Protein AF-A0A354YYG6-F1 (afdb_monomer)

Sequence (131 aa):
LVTPTSQIIGIQAVLNILMGERYKLCPGEVKDYVRGYYGKPAVAIKDEIRKKIIGDEEVITVRPADLLEPAWERSRQELGELAESEEDILTYALFPQVALKFFEYRKNRGAEDIPQISSIDTLGEELLDEE

InterPro domains:
  IPR003379 Carboxylase, conserved domain [PF02436] (1-111)
  IPR013785 Aldolase-type TIM barrel [G3DSA:3.20.20.70] (1-119)

Mean predicted aligned error: 8.19 Å

Radius of gyration: 19.66 Å; Cα contacts (8 Å, |Δi|>4): 86; chains: 1; bounding box: 49×36×50 Å

Organism: NCBI:txid863

Secondary structure (DSSP, 8-state):
--TTHHHHHHHHHHHHHHTTSTTSS--HHHHHHHHTTT---SSPPPHHHHHHHHTTPPPP-S-GGGGSPP-HHHHHHHHGGG-SSHHHHHHHHH-HHHHHHHHHHHHTTTSS------TT----GGGS---

Solvent-accessible surface area (backbone atoms only — not comparable to full-atom values): 8304 Å² total; per-residue (Å²): 126,52,89,67,59,40,56,48,53,49,53,49,53,51,40,20,61,78,66,75,36,80,62,76,64,73,57,69,67,51,40,35,45,70,28,15,65,77,37,84,67,98,61,83,77,54,67,73,58,47,38,62,66,52,52,86,62,77,60,56,85,61,66,47,71,80,78,53,78,84,57,66,68,58,36,46,62,75,44,50,88,77,41,91,46,72,67,47,35,52,43,30,66,76,36,51,74,61,33,55,56,48,51,51,46,63,76,44,70,89,55,95,73,77,80,84,87,58,100,76,74,68,87,70,79,76,85,78,74,85,130

Foldseek 3Di:
DDPPVVVQVVVQVVVCVVVVHRLPDHDPVVLCVLLQLVHDDPDDDDPVVSCSNPNPDHRDHDHNCVVDDDCQVVLCVVCPPLDPDSVLSVVCSVPVQQSVLVSVCVVVVVDPDDDDDDPPDDDDPPVPPDD

pLDDT: mean 87.12, std 17.4, range [37.16, 98.31]

Structure (mmCIF, N/CA/C/O backbone):
data_AF-A0A354YYG6-F1
#
_entry.id   AF-A0A354YYG6-F1
#
loop_
_atom_site.group_PDB
_atom_site.id
_atom_site.type_symbol
_atom_site.label_atom_id
_atom_site.label_alt_id
_atom_site.label_comp_id
_atom_site.label_asym_id
_atom_site.label_entity_id
_atom_site.label_seq_id
_atom_site.pdbx_PDB_ins_code
_atom_site.Cartn_x
_atom_site.Cartn_y
_atom_site.Cartn_z
_atom_site.occupancy
_atom_site.B_iso_or_equiv
_atom_site.auth_seq_id
_atom_site.auth_comp_id
_atom_site.auth_asym_id
_atom_site.auth_atom_id
_atom_site.pdbx_PDB_model_num
ATOM 1 N N . LEU A 1 1 ? 1.108 -13.979 11.590 1.00 77.56 1 LEU A N 1
ATOM 2 C CA . LEU A 1 1 ? 1.172 -12.596 11.068 1.00 77.56 1 LEU A CA 1
ATOM 3 C C . LEU A 1 1 ? 2.194 -12.591 9.953 1.00 77.56 1 LEU A C 1
ATOM 5 O O . LEU A 1 1 ? 3.312 -13.019 10.201 1.00 77.56 1 LEU A O 1
ATOM 9 N N . VAL A 1 2 ? 1.795 -12.199 8.751 1.00 92.88 2 VAL A N 1
ATOM 10 C CA . VAL A 1 2 ? 2.657 -12.194 7.560 1.00 92.88 2 VAL A CA 1
ATOM 11 C C . VAL A 1 2 ? 2.667 -10.799 6.949 1.00 92.88 2 VAL A C 1
ATOM 13 O O . VAL A 1 2 ? 1.816 -9.977 7.296 1.00 92.88 2 VAL A O 1
ATOM 16 N N . THR A 1 3 ? 3.626 -10.527 6.071 1.00 92.19 3 THR A N 1
ATOM 17 C CA . THR A 1 3 ? 3.679 -9.280 5.301 1.00 92.19 3 THR A CA 1
ATOM 18 C C . THR A 1 3 ? 2.405 -9.130 4.459 1.00 92.19 3 THR A C 1
ATOM 20 O O . THR A 1 3 ? 1.975 -10.119 3.862 1.00 92.19 3 THR A O 1
ATOM 23 N N . PRO A 1 4 ? 1.781 -7.937 4.400 1.00 93.81 4 PRO A N 1
ATOM 24 C CA . PRO A 1 4 ? 2.165 -6.680 5.063 1.00 93.81 4 PRO A CA 1
ATOM 25 C C . PRO A 1 4 ? 1.603 -6.510 6.492 1.00 93.81 4 PRO A C 1
ATOM 27 O O . PRO A 1 4 ? 2.041 -5.640 7.240 1.00 93.81 4 PRO A O 1
ATOM 30 N N . THR A 1 5 ? 0.650 -7.344 6.921 1.00 93.94 5 THR A N 1
ATOM 31 C CA . THR A 1 5 ? -0.088 -7.174 8.188 1.00 93.94 5 THR A CA 1
ATOM 32 C C . THR A 1 5 ? 0.802 -7.185 9.437 1.00 93.94 5 THR A C 1
ATOM 34 O O . THR A 1 5 ? 0.518 -6.472 10.399 1.00 93.94 5 THR A O 1
ATOM 37 N N . SER A 1 6 ? 1.886 -7.970 9.451 1.00 95.81 6 SER A N 1
ATOM 38 C CA . SER A 1 6 ? 2.853 -7.976 10.561 1.00 95.81 6 SER A CA 1
ATOM 39 C C . SER A 1 6 ? 3.497 -6.604 10.784 1.00 95.81 6 SER A C 1
ATOM 41 O O . SER A 1 6 ? 3.627 -6.180 11.932 1.00 95.81 6 SER A O 1
ATOM 43 N N . GLN A 1 7 ? 3.849 -5.896 9.708 1.00 96.12 7 GLN A N 1
ATOM 44 C CA . GLN A 1 7 ? 4.451 -4.562 9.766 1.00 96.12 7 GLN A CA 1
ATOM 45 C C . GLN A 1 7 ? 3.431 -3.523 10.238 1.00 96.12 7 GLN A C 1
ATOM 47 O O . GLN A 1 7 ? 3.739 -2.758 11.145 1.00 96.12 7 GLN A O 1
ATOM 52 N N . ILE A 1 8 ? 2.202 -3.569 9.708 1.00 96.31 8 ILE A N 1
ATOM 53 C CA . ILE A 1 8 ? 1.089 -2.679 10.095 1.00 96.31 8 ILE A CA 1
ATOM 54 C C . ILE A 1 8 ? 0.802 -2.774 11.603 1.00 96.31 8 ILE A C 1
ATOM 56 O O . ILE A 1 8 ? 0.663 -1.763 12.293 1.00 96.31 8 ILE A O 1
ATOM 60 N N . ILE A 1 9 ? 0.754 -3.994 12.147 1.00 95.69 9 ILE A N 1
ATOM 61 C CA . ILE A 1 9 ? 0.548 -4.208 13.587 1.00 95.69 9 ILE A CA 1
ATOM 62 C C . ILE A 1 9 ? 1.760 -3.727 14.386 1.00 95.69 9 ILE A C 1
ATOM 64 O O . ILE A 1 9 ? 1.591 -3.065 15.412 1.00 95.69 9 ILE A O 1
ATOM 68 N N . GLY A 1 10 ? 2.969 -4.053 13.923 1.00 97.25 10 GLY A N 1
ATOM 69 C CA . GLY A 1 10 ? 4.213 -3.673 14.585 1.00 97.25 10 GLY A CA 1
ATOM 70 C C . GLY A 1 10 ? 4.350 -2.159 14.727 1.00 97.25 10 GLY A C 1
ATOM 71 O O . GLY A 1 10 ? 4.537 -1.667 15.840 1.00 97.25 10 GLY A O 1
ATOM 72 N N . ILE A 1 11 ? 4.175 -1.410 13.634 1.00 97.00 11 ILE A N 1
ATOM 73 C CA . ILE A 1 11 ? 4.296 0.051 13.652 1.00 97.00 11 ILE A CA 1
ATOM 74 C C . ILE A 1 11 ? 3.219 0.694 14.530 1.00 97.00 11 ILE A C 1
ATOM 76 O O . ILE A 1 11 ? 3.535 1.554 15.350 1.00 97.00 11 ILE A O 1
ATOM 80 N N . GLN A 1 12 ? 1.964 0.231 14.459 1.00 98.06 12 GLN A N 1
ATOM 81 C CA . GLN A 1 12 ? 0.903 0.781 15.305 1.00 98.06 12 GLN A CA 1
ATOM 82 C C . GLN A 1 12 ? 1.150 0.502 16.792 1.00 98.06 12 GLN A C 1
ATOM 84 O O . GLN A 1 12 ? 0.854 1.350 17.634 1.00 98.06 12 GLN A O 1
ATOM 89 N N . ALA A 1 13 ? 1.688 -0.671 17.137 1.00 98.06 13 ALA A N 1
ATOM 90 C CA . ALA A 1 13 ? 2.039 -1.000 18.515 1.00 98.06 13 ALA A CA 1
ATOM 91 C C . ALA A 1 13 ? 3.144 -0.078 19.050 1.00 98.06 13 ALA A C 1
ATOM 93 O O . ALA A 1 13 ? 2.999 0.460 20.148 1.00 98.06 13 ALA A O 1
ATOM 94 N N . VAL A 1 14 ? 4.193 0.164 18.255 1.00 98.25 14 VAL A N 1
ATOM 95 C CA . VAL A 1 14 ? 5.267 1.110 18.597 1.00 98.25 14 VAL A CA 1
ATOM 96 C C . VAL A 1 14 ? 4.702 2.515 18.811 1.00 98.25 14 VAL A C 1
ATOM 98 O O . VAL A 1 14 ? 4.960 3.127 19.846 1.00 98.25 14 VAL A O 1
ATOM 101 N N . LEU A 1 15 ? 3.863 3.004 17.894 1.00 98.25 15 LEU A N 1
ATOM 102 C CA . L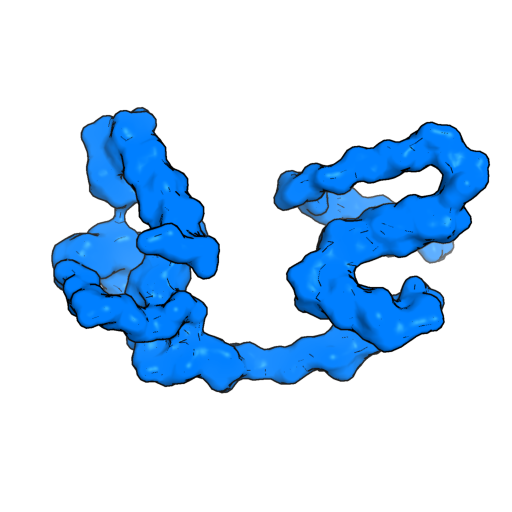EU A 1 15 ? 3.256 4.332 18.008 1.00 98.25 15 LEU A CA 1
ATOM 103 C C . LEU A 1 15 ? 2.360 4.469 19.240 1.00 98.25 15 LEU A C 1
ATOM 105 O O . LEU A 1 15 ? 2.412 5.491 19.915 1.00 98.25 15 LEU A O 1
ATOM 109 N N . ASN A 1 16 ? 1.590 3.438 19.592 1.00 98.31 16 ASN A N 1
ATOM 110 C CA . ASN A 1 16 ? 0.772 3.457 20.807 1.00 98.31 16 ASN A CA 1
ATOM 111 C C . ASN A 1 16 ? 1.619 3.645 22.075 1.00 98.31 16 ASN A C 1
ATOM 113 O O . ASN A 1 16 ? 1.195 4.350 22.990 1.00 98.31 16 ASN A O 1
ATOM 117 N N . ILE A 1 17 ? 2.797 3.015 22.131 1.00 98.19 17 ILE A N 1
ATOM 118 C CA . ILE A 1 17 ? 3.721 3.124 23.266 1.00 98.19 17 ILE A CA 1
ATOM 119 C C . ILE A 1 17 ? 4.346 4.518 23.299 1.00 98.19 17 ILE A C 1
ATOM 121 O O . ILE A 1 17 ? 4.280 5.189 24.326 1.00 98.19 17 ILE A O 1
ATOM 125 N N . LEU A 1 18 ? 4.903 4.976 22.174 1.00 98.00 18 LEU A N 1
ATOM 126 C CA . LEU A 1 18 ? 5.572 6.278 22.086 1.00 98.00 18 LEU A CA 1
ATOM 127 C C . LEU A 1 18 ? 4.619 7.442 22.375 1.00 98.00 18 LEU A C 1
ATOM 129 O O . LEU A 1 18 ? 5.014 8.435 22.978 1.00 98.00 18 LEU A O 1
ATOM 133 N N . MET A 1 19 ? 3.359 7.317 21.965 1.00 97.56 19 MET A N 1
ATOM 134 C CA . MET A 1 19 ? 2.337 8.340 22.180 1.00 97.56 19 MET A CA 1
ATOM 135 C C . MET A 1 19 ? 1.688 8.283 23.564 1.00 97.56 19 MET A C 1
ATOM 137 O O . MET A 1 19 ? 0.928 9.192 23.902 1.00 97.56 19 MET A O 1
ATOM 141 N N . GLY A 1 20 ? 1.948 7.230 24.346 1.00 97.38 20 GLY A N 1
ATOM 142 C CA . GLY A 1 20 ? 1.312 6.996 25.646 1.00 97.38 20 GLY A CA 1
ATOM 143 C C . GLY A 1 20 ? -0.201 6.759 25.568 1.00 97.38 20 GLY A C 1
ATOM 144 O O . GLY A 1 20 ? -0.873 6.703 26.594 1.00 97.38 20 GLY A O 1
ATOM 145 N N . GLU A 1 21 ? -0.755 6.621 24.363 1.00 97.31 21 GLU A N 1
ATOM 146 C CA . GLU A 1 21 ? -2.182 6.469 24.116 1.00 97.31 21 GLU A CA 1
ATOM 147 C C . GLU A 1 21 ? -2.417 5.622 22.859 1.00 97.31 21 GLU A C 1
ATOM 149 O O . GLU A 1 21 ? -1.857 5.866 21.787 1.00 97.31 21 GLU A O 1
ATOM 154 N N . ARG A 1 22 ? -3.303 4.627 22.972 1.00 97.69 22 ARG A N 1
ATOM 155 C CA . ARG A 1 22 ? -3.657 3.746 21.853 1.00 97.69 22 ARG A CA 1
ATOM 156 C C . ARG A 1 22 ? -4.387 4.504 20.748 1.00 97.69 22 ARG A C 1
ATOM 158 O O . ARG A 1 22 ? -5.417 5.118 21.017 1.00 97.69 22 ARG A O 1
ATOM 165 N N . TYR A 1 23 ? -3.921 4.352 19.510 1.00 97.19 23 TYR A N 1
ATOM 166 C CA . TYR A 1 23 ? -4.511 4.911 18.288 1.00 97.19 23 TYR A CA 1
ATOM 167 C C . TYR A 1 23 ? -4.605 6.442 18.279 1.00 97.19 23 TYR A C 1
ATOM 169 O O . TYR A 1 23 ? -5.445 6.998 17.580 1.00 97.19 23 TYR A O 1
ATOM 177 N N . LYS A 1 24 ? -3.761 7.136 19.054 1.00 96.50 24 LYS A N 1
ATOM 178 C CA . LYS A 1 24 ? -3.655 8.602 18.992 1.00 96.50 24 LYS A CA 1
ATOM 179 C C . LYS A 1 24 ? -3.084 9.071 17.653 1.00 96.50 24 LYS A C 1
ATOM 181 O O . LYS A 1 24 ? -3.554 10.050 17.089 1.00 96.50 24 LYS A O 1
ATOM 186 N N . LEU A 1 25 ? -2.090 8.343 17.144 1.00 96.56 25 LEU A N 1
ATOM 187 C CA . LEU A 1 25 ? -1.523 8.522 15.812 1.00 96.56 25 LEU A CA 1
ATOM 188 C C . LEU A 1 25 ? -1.629 7.194 15.058 1.00 96.56 25 LEU A C 1
ATOM 190 O O . LEU A 1 25 ? -1.189 6.160 15.567 1.00 96.56 25 LEU A O 1
ATOM 194 N N . CYS A 1 26 ? -2.230 7.232 13.869 1.00 97.06 26 CYS A N 1
ATOM 195 C CA . CYS A 1 26 ? -2.432 6.059 13.020 1.00 97.06 26 CYS A CA 1
ATOM 196 C C . CYS A 1 26 ? -1.859 6.323 11.616 1.00 97.06 26 CYS A C 1
ATOM 198 O O . CYS A 1 26 ? -2.360 7.233 10.945 1.00 97.06 26 CYS A O 1
ATOM 200 N N . PRO A 1 27 ? -0.847 5.553 11.172 1.00 96.69 27 PRO A N 1
ATOM 201 C CA . PRO A 1 27 ? -0.318 5.595 9.809 1.00 96.69 27 PRO A CA 1
ATOM 202 C C . PRO A 1 27 ? -1.375 5.277 8.750 1.00 96.69 27 PRO A C 1
ATOM 204 O O . PRO A 1 27 ? -2.413 4.680 9.056 1.00 96.69 27 PRO A O 1
ATOM 207 N N . GLY A 1 28 ? -1.088 5.648 7.500 1.00 97.31 28 GLY A N 1
ATOM 208 C CA . GLY A 1 28 ? -1.982 5.425 6.362 1.00 97.31 28 GLY A CA 1
ATOM 209 C C . GLY A 1 28 ? -2.366 3.957 6.205 1.00 97.31 28 GLY A C 1
ATOM 210 O O . GLY A 1 28 ? -3.547 3.639 6.158 1.00 97.31 28 GLY A O 1
ATOM 211 N N . GLU A 1 29 ? -1.400 3.048 6.298 1.00 97.19 29 GLU A N 1
ATOM 212 C CA . GLU A 1 29 ? -1.595 1.607 6.120 1.00 97.19 29 GLU A CA 1
ATOM 213 C C . GLU A 1 29 ? -2.519 1.005 7.187 1.00 97.19 29 GLU A C 1
ATOM 215 O O . GLU A 1 29 ? -3.281 0.075 6.921 1.00 97.19 29 GLU A O 1
ATOM 220 N N . VAL A 1 30 ? -2.495 1.550 8.410 1.00 97.56 30 VAL A N 1
ATOM 221 C CA . VAL A 1 30 ? -3.418 1.141 9.479 1.00 97.56 30 VAL A CA 1
ATOM 222 C C . VAL A 1 30 ? -4.831 1.609 9.158 1.00 97.56 30 VAL A C 1
ATOM 224 O O . VAL A 1 30 ? -5.779 0.840 9.321 1.00 97.56 30 VAL A O 1
ATOM 227 N N . LYS A 1 31 ? -4.985 2.849 8.680 1.00 97.81 31 LYS A N 1
ATOM 228 C CA . LYS A 1 31 ? -6.286 3.366 8.241 1.00 97.81 31 LYS A CA 1
ATOM 229 C C . L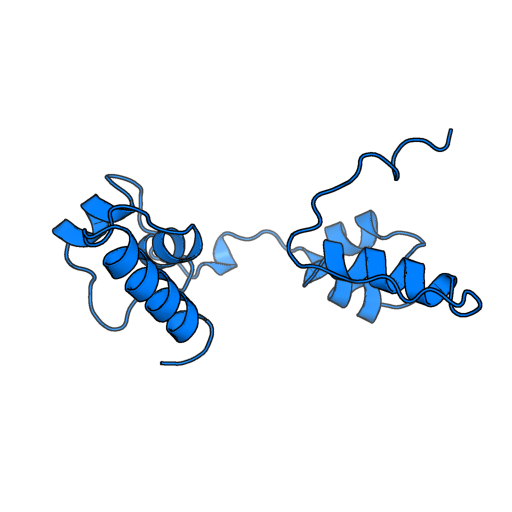YS A 1 31 ? -6.813 2.563 7.057 1.00 97.81 31 LYS A C 1
ATOM 231 O O . LYS A 1 31 ? -7.965 2.150 7.084 1.00 97.81 31 LYS A O 1
ATOM 236 N N . ASP A 1 32 ? -5.969 2.250 6.084 1.00 97.69 32 ASP A N 1
ATOM 237 C CA . ASP A 1 32 ? -6.335 1.499 4.886 1.00 97.69 32 ASP A CA 1
ATOM 238 C C . ASP A 1 32 ? -6.712 0.048 5.197 1.00 97.69 32 ASP A C 1
ATOM 240 O O . ASP A 1 32 ? -7.677 -0.477 4.639 1.00 97.69 32 ASP A O 1
ATOM 244 N N . TYR A 1 33 ? -6.043 -0.581 6.169 1.00 97.31 33 TYR A N 1
ATOM 245 C CA . TYR A 1 33 ? -6.479 -1.866 6.720 1.00 97.31 33 TYR A CA 1
ATOM 246 C C . TYR A 1 33 ? -7.886 -1.782 7.318 1.00 97.31 33 TYR A C 1
ATOM 248 O O . TYR A 1 33 ? -8.718 -2.652 7.063 1.00 97.31 33 TYR A O 1
ATOM 256 N N . VAL A 1 34 ? -8.179 -0.723 8.077 1.00 97.44 34 VAL A N 1
ATOM 257 C CA . VAL A 1 34 ? -9.498 -0.514 8.695 1.00 97.44 34 VAL A CA 1
ATOM 258 C C . VAL A 1 34 ? -10.572 -0.165 7.655 1.00 97.44 34 VAL A C 1
ATOM 260 O O . VAL A 1 34 ? -11.708 -0.609 7.806 1.00 97.44 34 VAL A O 1
ATOM 263 N N . ARG A 1 35 ? -10.215 0.556 6.584 1.00 97.44 35 ARG A N 1
ATOM 264 C CA . ARG A 1 35 ? -11.084 0.844 5.427 1.00 97.44 35 ARG A CA 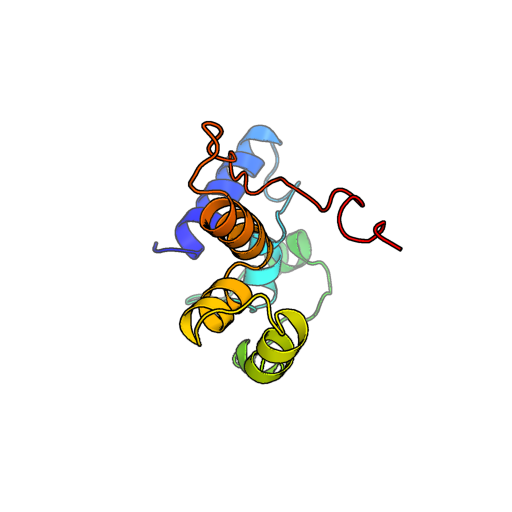1
ATOM 265 C C . ARG A 1 35 ? -11.360 -0.380 4.560 1.00 97.44 35 ARG A C 1
ATOM 267 O O . ARG A 1 35 ? -12.281 -0.335 3.758 1.00 97.44 35 ARG A O 1
ATOM 274 N N . GLY A 1 36 ? -10.605 -1.468 4.719 1.00 97.12 36 GLY A N 1
ATOM 275 C CA . GLY A 1 36 ? -10.794 -2.709 3.965 1.00 97.12 36 GLY A CA 1
ATOM 276 C C . GLY A 1 36 ? -9.926 -2.837 2.709 1.00 97.12 36 GLY A C 1
ATOM 277 O O . GLY A 1 36 ? -10.080 -3.812 1.978 1.00 97.12 36 GLY A O 1
ATOM 278 N N . TYR A 1 37 ? -8.967 -1.933 2.470 1.00 97.50 37 TYR A N 1
ATOM 279 C CA . TYR A 1 37 ? -8.071 -1.984 1.300 1.00 97.50 37 TYR A CA 1
ATOM 280 C C . TYR A 1 37 ? -7.083 -3.161 1.310 1.00 97.50 37 TYR A C 1
ATOM 282 O O . TYR A 1 37 ? -6.496 -3.483 0.281 1.00 97.50 37 TYR A O 1
ATOM 290 N N . TYR A 1 38 ? -6.955 -3.867 2.436 1.00 96.19 38 TYR A N 1
ATOM 291 C CA . TYR A 1 38 ? -6.215 -5.134 2.542 1.00 96.19 38 TYR A CA 1
ATOM 292 C C . TYR A 1 38 ? -7.139 -6.366 2.530 1.00 96.19 38 TYR A C 1
ATOM 294 O O . TYR A 1 38 ? -6.709 -7.481 2.825 1.00 96.19 38 TYR A O 1
ATOM 302 N N . GLY A 1 39 ? -8.415 -6.173 2.189 1.00 95.12 39 GLY A N 1
ATOM 303 C CA . GLY A 1 39 ? -9.450 -7.197 2.209 1.00 95.12 39 GLY A CA 1
ATOM 304 C C . GLY A 1 39 ? -10.162 -7.309 3.557 1.00 95.12 39 GLY A C 1
ATOM 305 O O . GLY A 1 39 ? -10.028 -6.469 4.446 1.00 95.12 39 GLY A O 1
ATOM 306 N N . LYS A 1 40 ? -10.960 -8.371 3.701 1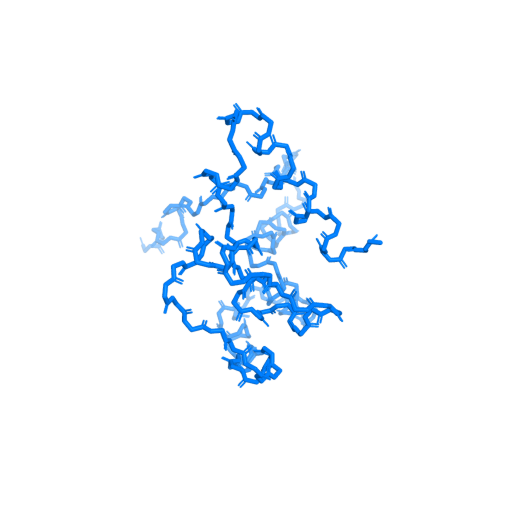.00 94.44 40 LYS A N 1
ATOM 307 C CA . LYS A 1 40 ? -11.788 -8.606 4.886 1.00 94.44 40 LYS A CA 1
ATOM 308 C C . LYS A 1 40 ? -10.949 -9.179 6.041 1.00 94.44 40 LYS A C 1
ATOM 310 O O . LYS A 1 40 ? -10.396 -10.270 5.891 1.00 94.44 40 LYS A O 1
ATOM 315 N N . PRO A 1 41 ? -10.915 -8.526 7.218 1.00 92.88 41 PRO A N 1
ATOM 316 C CA . PRO A 1 41 ? -10.290 -9.090 8.409 1.00 92.88 41 PRO A CA 1
ATOM 317 C C . PRO A 1 41 ? -10.915 -10.433 8.813 1.00 92.88 41 PRO A C 1
ATOM 319 O O . PRO A 1 41 ? -12.127 -10.622 8.702 1.00 92.88 41 PRO A O 1
ATOM 322 N N . ALA A 1 42 ? -10.103 -11.347 9.358 1.00 91.31 42 ALA A N 1
ATOM 323 C CA . ALA A 1 42 ? -10.580 -12.649 9.843 1.00 91.31 42 ALA A CA 1
ATOM 324 C C . ALA A 1 42 ? -11.654 -12.521 10.941 1.00 91.31 42 ALA A C 1
ATOM 326 O O . ALA A 1 42 ? -12.539 -13.366 11.055 1.00 91.31 42 ALA A O 1
ATOM 327 N N . VAL A 1 43 ? -11.581 -11.448 11.733 1.00 93.62 43 VAL A N 1
ATOM 328 C CA . VAL A 1 43 ? -12.553 -11.088 12.769 1.00 93.62 43 VAL A CA 1
ATOM 329 C C . VAL A 1 43 ? -12.908 -9.615 12.608 1.00 93.62 43 VAL A C 1
ATOM 331 O O . VAL A 1 43 ? -12.035 -8.799 12.311 1.00 93.62 43 VAL A O 1
ATOM 334 N N . ALA A 1 44 ? -14.180 -9.273 12.818 1.00 93.75 44 ALA A N 1
ATOM 335 C CA . ALA A 1 44 ? -14.655 -7.898 12.729 1.00 93.75 44 ALA A CA 1
ATOM 336 C C . ALA A 1 44 ? -13.882 -6.964 13.676 1.00 93.75 44 ALA A C 1
ATOM 338 O O . ALA A 1 44 ? -13.646 -7.278 14.846 1.00 93.75 44 ALA A O 1
ATOM 339 N N . ILE A 1 45 ? -13.508 -5.794 13.159 1.00 95.19 45 ILE A N 1
ATOM 340 C CA . ILE A 1 45 ? -12.901 -4.728 13.953 1.00 95.19 45 ILE A CA 1
ATOM 341 C C . ILE A 1 45 ? -14.000 -4.109 14.814 1.00 95.19 45 ILE A C 1
ATOM 343 O O . ILE A 1 45 ? -15.078 -3.794 14.315 1.00 95.19 45 ILE A O 1
ATOM 347 N N . LYS A 1 46 ? -13.724 -3.923 16.107 1.00 96.25 46 LYS A N 1
ATOM 348 C CA . LYS A 1 46 ? -14.668 -3.276 17.023 1.00 96.25 46 LYS A CA 1
ATOM 349 C C . LYS A 1 46 ? -15.016 -1.869 16.536 1.00 96.25 46 LYS A C 1
ATOM 351 O O . LYS A 1 46 ? -14.113 -1.095 16.216 1.00 96.25 46 LYS A O 1
ATOM 356 N N . ASP A 1 47 ? -16.298 -1.516 16.578 1.00 95.31 47 ASP A N 1
ATOM 357 C CA . ASP A 1 47 ? -16.803 -0.216 16.114 1.00 95.31 47 ASP A CA 1
ATOM 358 C C . ASP A 1 47 ? -16.111 0.974 16.787 1.00 95.31 47 ASP A C 1
ATOM 360 O O . ASP A 1 47 ? -15.777 1.950 16.121 1.00 95.31 47 ASP A O 1
ATOM 364 N N . GLU A 1 48 ? -15.834 0.871 18.089 1.00 96.88 48 GLU A N 1
ATOM 365 C CA . GLU A 1 48 ? -15.111 1.896 18.855 1.00 96.88 48 GLU A CA 1
ATOM 366 C C . GLU A 1 48 ? -13.706 2.168 18.287 1.00 96.88 48 GLU A C 1
ATOM 368 O O . GLU A 1 48 ? -13.270 3.315 18.207 1.00 96.88 48 GLU A O 1
ATOM 373 N N . ILE A 1 49 ? -13.012 1.118 17.835 1.00 96.38 49 ILE A N 1
ATOM 374 C CA . ILE A 1 49 ? -11.666 1.214 17.269 1.00 96.38 49 ILE A CA 1
ATOM 375 C C . ILE A 1 49 ? -11.737 1.720 15.834 1.00 96.38 49 ILE A C 1
ATOM 377 O O . ILE A 1 49 ? -10.949 2.588 15.471 1.00 96.38 49 ILE A O 1
ATOM 381 N N . ARG A 1 50 ? -12.702 1.236 15.037 1.00 97.00 50 ARG A N 1
ATOM 382 C CA . ARG A 1 50 ? -12.932 1.750 13.679 1.00 97.00 50 ARG A CA 1
ATOM 383 C C . ARG A 1 50 ? -13.142 3.262 13.718 1.00 97.00 50 ARG A C 1
ATOM 385 O O . ARG A 1 50 ? -12.401 3.988 13.064 1.00 97.00 50 ARG A O 1
ATOM 392 N N . LYS A 1 51 ? -14.076 3.729 14.552 1.00 96.81 51 LYS A N 1
ATOM 393 C CA . LYS A 1 51 ? -14.368 5.158 14.712 1.00 96.81 51 LYS A CA 1
ATOM 394 C C . LYS A 1 51 ? -13.167 5.950 15.216 1.00 96.81 51 LYS A C 1
ATOM 396 O O . LYS A 1 51 ? -12.954 7.070 14.771 1.00 96.81 51 LYS A O 1
ATOM 401 N N . LYS A 1 52 ? -12.345 5.379 16.101 1.00 96.69 52 LYS A N 1
ATOM 402 C CA . LYS A 1 52 ? -11.125 6.057 16.561 1.00 96.69 52 LYS A CA 1
ATOM 403 C C . LYS A 1 52 ? -10.084 6.237 15.445 1.00 96.69 52 LYS A C 1
ATOM 405 O O . LYS A 1 52 ? -9.373 7.234 15.456 1.00 96.69 52 LYS A O 1
ATOM 410 N N . ILE A 1 53 ? -9.979 5.290 14.510 1.00 97.56 53 ILE A N 1
ATOM 411 C CA . ILE A 1 53 ? -8.939 5.301 13.466 1.00 97.56 53 ILE A CA 1
ATOM 412 C C . ILE A 1 53 ? -9.380 6.073 12.213 1.00 97.56 53 ILE A C 1
ATOM 414 O O . ILE A 1 53 ? -8.580 6.837 11.670 1.00 97.56 53 ILE A O 1
ATOM 418 N N . ILE A 1 54 ? -10.620 5.864 11.754 1.00 97.31 54 ILE A N 1
ATOM 419 C CA . ILE A 1 54 ? -11.142 6.416 10.488 1.00 97.31 54 ILE A CA 1
ATOM 420 C C . ILE A 1 54 ? -12.433 7.236 10.651 1.00 97.31 54 ILE A C 1
ATOM 422 O O . ILE A 1 54 ? -13.013 7.663 9.662 1.00 97.31 54 ILE A O 1
ATOM 426 N N . GLY A 1 55 ? -12.923 7.458 11.874 1.00 96.06 55 GLY A N 1
ATOM 427 C CA . GLY A 1 55 ? -14.157 8.218 12.096 1.00 96.06 55 GLY A CA 1
ATOM 428 C C . GLY A 1 55 ? -15.376 7.568 11.436 1.00 96.06 55 GLY A C 1
ATOM 429 O O . GLY A 1 55 ? -15.665 6.391 11.674 1.00 96.06 55 GLY A O 1
ATOM 430 N N . ASP A 1 56 ? -16.071 8.355 10.619 1.00 95.62 56 ASP A N 1
ATOM 431 C CA . ASP A 1 56 ? -17.263 7.953 9.867 1.00 95.62 56 ASP A CA 1
ATOM 432 C C . ASP A 1 56 ? -16.956 7.640 8.390 1.00 95.62 56 ASP A C 1
ATOM 434 O O . ASP A 1 56 ? -17.871 7.543 7.575 1.00 95.62 56 ASP A O 1
ATOM 438 N N . GLU A 1 57 ? -15.677 7.486 8.030 1.00 96.00 57 GLU A N 1
ATOM 439 C CA . GLU A 1 57 ? -15.291 7.078 6.679 1.00 96.00 57 GLU A CA 1
ATOM 440 C C . GLU A 1 57 ? -15.843 5.687 6.321 1.00 96.00 57 GLU A C 1
ATOM 442 O O . GLU A 1 57 ? -15.963 4.790 7.166 1.00 96.00 57 GLU A O 1
ATOM 447 N N . GLU A 1 58 ? -16.159 5.500 5.038 1.00 93.50 58 GLU A N 1
ATOM 448 C CA . GLU A 1 58 ? -16.706 4.245 4.535 1.00 93.50 58 GLU A CA 1
ATOM 449 C C . GLU A 1 58 ? -15.665 3.117 4.529 1.00 93.50 58 GLU A C 1
ATOM 451 O O . GLU A 1 58 ? -14.482 3.307 4.241 1.00 93.50 58 GLU A O 1
ATOM 456 N N . VAL A 1 59 ? -16.141 1.906 4.827 1.00 96.94 59 VAL A N 1
ATOM 457 C CA . VAL A 1 59 ? -15.355 0.673 4.750 1.00 96.94 59 VAL A CA 1
ATOM 458 C C . VAL A 1 59 ? -15.779 -0.076 3.497 1.00 96.94 59 VAL A C 1
ATOM 460 O O . VAL A 1 59 ? -16.938 -0.483 3.376 1.00 96.94 59 VAL A O 1
ATOM 463 N N . ILE A 1 60 ? -14.842 -0.287 2.577 1.00 97.44 60 ILE A N 1
ATOM 464 C CA . ILE A 1 60 ? -15.102 -1.048 1.361 1.00 97.44 60 ILE A CA 1
ATOM 465 C C . ILE A 1 60 ? -15.352 -2.521 1.704 1.00 97.44 60 ILE A C 1
ATOM 467 O O . ILE A 1 60 ? -14.754 -3.094 2.617 1.00 97.44 60 ILE A O 1
ATOM 471 N N . THR A 1 61 ? -16.255 -3.151 0.957 1.00 96.00 61 THR A N 1
ATOM 472 C CA . THR A 1 61 ? -16.611 -4.573 1.132 1.00 96.00 61 THR A CA 1
ATOM 473 C C . THR A 1 61 ? -16.323 -5.421 -0.106 1.00 96.00 61 THR A C 1
ATOM 475 O O . THR A 1 61 ? -16.437 -6.646 -0.056 1.00 96.00 61 THR A O 1
ATOM 478 N N . VAL A 1 62 ? -15.923 -4.771 -1.201 1.00 97.31 62 VAL A N 1
ATOM 479 C CA . VAL A 1 62 ? -15.508 -5.393 -2.462 1.00 97.31 62 VAL A CA 1
ATOM 480 C C . VAL A 1 62 ? -14.039 -5.821 -2.410 1.00 97.31 62 VAL A C 1
ATOM 482 O O . VAL A 1 62 ? -13.317 -5.500 -1.463 1.00 97.31 62 VAL A O 1
ATOM 485 N N . ARG A 1 63 ? -13.568 -6.544 -3.433 1.00 97.81 63 ARG A N 1
ATOM 486 C CA . ARG A 1 63 ? -12.137 -6.830 -3.575 1.00 97.81 63 ARG A CA 1
ATOM 487 C C . ARG A 1 63 ? -11.421 -5.507 -3.894 1.00 97.81 63 ARG A C 1
ATOM 489 O O . ARG A 1 63 ? -11.766 -4.892 -4.896 1.00 97.81 63 ARG A O 1
ATOM 496 N N . PRO A 1 64 ? -10.410 -5.074 -3.117 1.00 97.31 64 PRO A N 1
ATOM 497 C CA . PRO A 1 64 ? -9.779 -3.759 -3.299 1.00 97.31 64 PRO A CA 1
ATOM 498 C C . PRO A 1 64 ? -9.251 -3.502 -4.716 1.00 97.31 64 PRO A C 1
ATOM 500 O O . PRO A 1 64 ? -9.338 -2.388 -5.216 1.00 97.31 64 PRO A O 1
ATOM 503 N N . ALA A 1 65 ? -8.761 -4.548 -5.388 1.00 96.62 65 ALA A N 1
ATOM 504 C CA . ALA A 1 65 ? -8.275 -4.464 -6.763 1.00 96.62 65 ALA A CA 1
ATOM 505 C C . ALA A 1 65 ? -9.369 -4.149 -7.802 1.00 96.62 65 ALA A C 1
ATOM 507 O O . ALA A 1 65 ? -9.029 -3.757 -8.909 1.00 96.62 65 ALA A O 1
ATOM 508 N N . ASP A 1 66 ? -10.655 -4.299 -7.467 1.00 97.56 66 ASP A N 1
ATOM 509 C CA . ASP A 1 66 ? -11.765 -3.910 -8.350 1.00 97.56 66 ASP A CA 1
ATOM 510 C C . ASP A 1 66 ? -11.944 -2.382 -8.415 1.00 97.56 66 ASP A C 1
ATOM 512 O O . ASP A 1 66 ? -12.6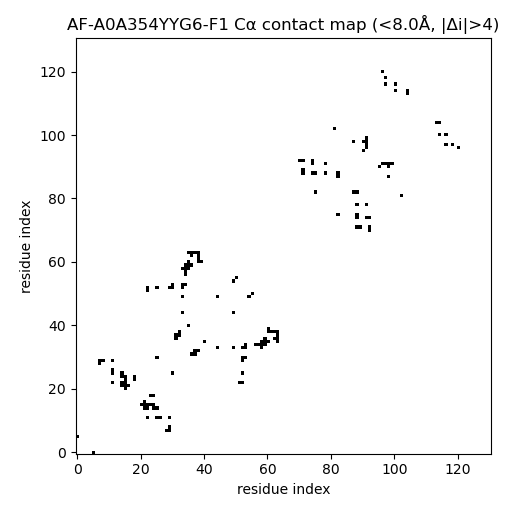46 -1.886 -9.288 1.00 97.56 66 ASP A O 1
ATOM 516 N N . LEU A 1 67 ? -11.318 -1.636 -7.496 1.00 96.62 67 LEU A N 1
ATOM 517 C CA . LEU A 1 67 ? -11.337 -0.169 -7.454 1.00 96.62 67 LEU A CA 1
ATOM 518 C C . LEU A 1 67 ? -10.128 0.462 -8.164 1.00 96.62 67 LEU A C 1
ATOM 520 O O . LEU A 1 67 ? -10.003 1.685 -8.185 1.00 96.62 67 LEU A O 1
ATOM 524 N N . LEU A 1 68 ? -9.207 -0.356 -8.682 1.00 94.88 68 LEU A N 1
ATOM 525 C CA . LEU A 1 68 ? -7.987 0.102 -9.339 1.00 94.88 68 LEU A CA 1
ATOM 526 C C . LEU A 1 68 ? -8.142 0.024 -10.856 1.00 94.88 68 LEU A C 1
ATOM 528 O O . LEU A 1 68 ? -8.500 -1.019 -11.400 1.00 94.88 68 LEU A O 1
ATOM 532 N N . GLU A 1 69 ? -7.788 1.109 -11.538 1.00 95.88 69 GLU A N 1
ATOM 533 C CA . GLU A 1 69 ? -7.667 1.111 -12.995 1.00 95.88 69 GLU A CA 1
ATOM 534 C C . GLU A 1 69 ? -6.441 0.293 -13.450 1.00 95.88 69 GLU A C 1
ATOM 536 O O . GLU A 1 69 ? -5.408 0.289 -12.764 1.00 95.88 69 GLU A O 1
ATOM 541 N N . PRO A 1 70 ? -6.500 -0.382 -14.615 1.00 95.69 70 PRO A N 1
ATOM 542 C CA . PRO A 1 70 ? -5.349 -1.078 -15.180 1.00 95.69 70 PRO A CA 1
ATOM 543 C C . PRO A 1 70 ? -4.144 -0.144 -15.362 1.00 95.69 70 PRO A C 1
ATOM 545 O O . PRO A 1 70 ? -4.212 0.860 -16.067 1.00 95.69 70 PRO A O 1
ATOM 548 N N . ALA A 1 71 ? -3.010 -0.491 -14.752 1.00 93.75 71 ALA A N 1
ATOM 549 C CA . ALA A 1 71 ? -1.834 0.381 -14.740 1.00 93.75 71 ALA A CA 1
ATOM 550 C C . ALA A 1 71 ? -0.911 0.225 -15.963 1.00 93.75 71 ALA A C 1
ATOM 552 O O . ALA A 1 71 ? -0.146 1.141 -16.241 1.00 93.75 71 ALA A O 1
ATOM 553 N N . TRP A 1 72 ? -0.984 -0.895 -16.693 1.00 95.56 72 TRP A N 1
ATOM 554 C CA . TRP A 1 72 ? 0.007 -1.267 -17.714 1.00 95.56 72 TRP A CA 1
ATOM 555 C C . TRP A 1 72 ? 0.210 -0.210 -18.800 1.00 95.56 72 TRP A C 1
ATOM 557 O O . TRP A 1 72 ? 1.329 0.244 -19.022 1.00 95.56 72 TRP A O 1
ATOM 567 N N . GLU A 1 73 ? -0.873 0.190 -19.467 1.00 96.25 73 GLU A N 1
ATOM 568 C CA . GLU A 1 73 ? -0.784 1.089 -20.619 1.00 96.25 73 GLU A CA 1
ATOM 569 C C . GLU A 1 73 ? -0.312 2.485 -20.202 1.00 96.25 73 GLU A C 1
ATOM 571 O O . GLU A 1 73 ? 0.542 3.074 -20.856 1.00 96.25 73 GLU A O 1
ATOM 576 N N . ARG A 1 74 ? -0.783 2.966 -19.046 1.00 95.38 74 ARG A N 1
ATOM 577 C CA . ARG A 1 74 ? -0.300 4.209 -18.440 1.00 95.38 74 ARG A CA 1
ATOM 578 C C . ARG A 1 74 ? 1.198 4.130 -18.128 1.00 95.38 74 ARG A C 1
ATOM 580 O O . ARG A 1 74 ? 1.937 5.005 -18.552 1.00 95.38 74 ARG A O 1
ATOM 587 N N . SER A 1 75 ? 1.657 3.075 -17.453 1.00 96.19 75 SER A N 1
ATOM 588 C CA . SER A 1 75 ? 3.075 2.919 -17.097 1.00 96.19 75 SER A CA 1
ATOM 589 C C . SER A 1 75 ? 3.981 2.805 -18.324 1.00 96.19 75 SER A C 1
ATOM 591 O O . SER A 1 75 ? 5.089 3.333 -18.321 1.00 96.19 75 SER A O 1
ATOM 593 N N . ARG A 1 76 ? 3.510 2.150 -19.392 1.00 95.75 76 ARG A N 1
ATOM 594 C CA . ARG A 1 76 ? 4.215 2.085 -20.678 1.00 95.75 76 ARG A CA 1
ATOM 595 C C . ARG A 1 76 ? 4.351 3.472 -21.314 1.00 95.75 76 ARG A C 1
ATOM 597 O O . ARG A 1 76 ? 5.421 3.800 -21.814 1.00 95.75 76 ARG A O 1
ATOM 604 N N . GLN A 1 77 ? 3.284 4.271 -21.293 1.00 95.25 77 GLN A N 1
ATOM 605 C CA . GLN A 1 77 ? 3.287 5.630 -21.842 1.00 95.25 77 GLN A CA 1
ATOM 606 C C . GLN A 1 77 ? 4.166 6.584 -21.026 1.00 95.25 77 GLN A C 1
ATOM 608 O O . GLN A 1 77 ? 4.916 7.353 -21.614 1.00 95.25 77 GLN A O 1
ATOM 613 N N . GLU A 1 78 ? 4.103 6.508 -19.694 1.00 94.12 78 GLU A N 1
ATOM 614 C CA . GLU A 1 78 ? 4.901 7.341 -18.782 1.00 94.12 78 GLU A CA 1
ATOM 615 C C . GLU A 1 78 ? 6.406 7.073 -18.913 1.00 94.12 78 GLU A C 1
ATOM 617 O O . GLU A 1 78 ? 7.200 8.006 -18.843 1.00 94.12 78 GLU A O 1
ATOM 622 N N . LEU A 1 79 ? 6.809 5.815 -19.129 1.00 92.88 79 LEU A N 1
ATOM 623 C CA . LEU A 1 79 ? 8.217 5.471 -19.336 1.00 92.88 79 LEU A CA 1
ATOM 624 C C . LEU A 1 79 ? 8.726 5.795 -20.739 1.00 92.88 79 LEU A C 1
ATOM 626 O O . LEU A 1 79 ? 9.890 6.167 -20.883 1.00 92.88 79 LEU A O 1
ATOM 630 N N . GLY A 1 80 ? 7.895 5.620 -21.769 1.00 90.69 80 GLY A N 1
ATOM 631 C CA . GLY A 1 80 ? 8.279 5.871 -23.156 1.00 90.69 80 GLY A CA 1
ATOM 632 C C . GLY A 1 80 ? 9.606 5.201 -23.529 1.00 90.69 80 GLY A C 1
ATOM 633 O O . GLY A 1 80 ? 9.771 3.992 -23.379 1.00 90.69 80 GLY A O 1
ATOM 634 N N . GLU A 1 81 ? 10.561 6.004 -23.998 1.00 87.75 81 GLU A N 1
ATOM 635 C CA . GLU A 1 81 ? 11.885 5.543 -24.443 1.00 87.75 81 GLU A CA 1
ATOM 636 C C . GLU A 1 81 ? 12.851 5.191 -23.299 1.00 87.75 81 GLU A C 1
ATOM 638 O O . GLU A 1 81 ? 13.921 4.642 -23.554 1.00 87.75 81 GLU A O 1
ATOM 643 N N . LEU A 1 82 ? 12.499 5.480 -22.038 1.00 87.19 82 LEU A N 1
ATOM 644 C CA . LEU A 1 82 ? 13.323 5.105 -20.884 1.00 87.19 82 LEU A CA 1
ATOM 645 C C . LEU A 1 82 ? 13.290 3.591 -20.618 1.00 87.19 82 LEU A C 1
ATOM 647 O O . LEU A 1 82 ? 14.215 3.050 -20.012 1.00 87.19 82 LEU A O 1
ATOM 651 N N . ALA A 1 83 ? 12.231 2.905 -21.056 1.00 92.25 83 ALA A N 1
ATOM 652 C CA . ALA A 1 83 ? 12.116 1.460 -20.928 1.00 92.25 83 ALA A CA 1
ATOM 653 C C . ALA A 1 83 ? 12.954 0.748 -22.000 1.00 92.25 83 ALA A C 1
ATOM 655 O O . ALA A 1 83 ? 12.698 0.873 -23.196 1.00 92.25 83 ALA A O 1
ATOM 656 N N . GLU A 1 84 ? 13.911 -0.075 -21.571 1.00 93.00 84 GLU A N 1
ATOM 657 C CA . GLU A 1 84 ? 14.690 -0.937 -22.470 1.00 93.00 84 GLU A CA 1
ATOM 658 C C . GLU A 1 84 ? 13.995 -2.295 -22.697 1.00 93.00 84 GLU A C 1
ATOM 660 O O . GLU A 1 84 ? 14.365 -3.049 -23.597 1.00 93.00 84 GLU A O 1
ATOM 665 N N . SER A 1 85 ? 12.996 -2.629 -21.869 1.00 95.31 85 SER A N 1
ATOM 666 C CA . SER A 1 85 ? 12.288 -3.915 -21.864 1.00 95.31 85 SER A CA 1
ATOM 667 C C . SER A 1 85 ? 10.898 -3.821 -21.216 1.00 95.31 85 SER A C 1
ATOM 669 O O . SER A 1 85 ? 10.569 -2.835 -20.554 1.00 95.31 85 SER A O 1
ATOM 671 N N . GLU A 1 86 ? 10.073 -4.863 -21.362 1.00 96.44 86 GLU A N 1
ATOM 672 C CA . GLU A 1 86 ? 8.779 -4.946 -20.664 1.00 96.44 86 GLU A CA 1
ATOM 673 C C . GLU A 1 86 ?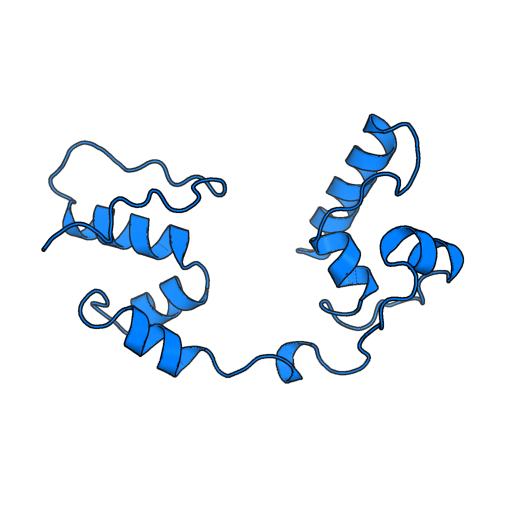 8.953 -5.096 -19.142 1.00 96.44 86 GLU A C 1
ATOM 675 O O . GLU A 1 86 ? 8.130 -4.611 -18.363 1.00 96.44 86 GLU A O 1
ATOM 680 N N . GLU A 1 87 ? 10.054 -5.702 -18.700 1.00 96.94 87 GLU A N 1
ATOM 681 C CA . GLU A 1 87 ? 10.431 -5.822 -17.295 1.00 96.94 87 GLU A CA 1
ATOM 682 C C . GLU A 1 87 ? 10.702 -4.459 -16.641 1.00 96.94 87 GLU A C 1
ATOM 684 O O . GLU A 1 87 ? 10.400 -4.280 -15.457 1.00 96.94 87 GLU A O 1
ATOM 689 N N . ASP A 1 88 ? 11.200 -3.473 -17.393 1.00 96.25 88 ASP A N 1
ATOM 690 C CA . ASP A 1 88 ? 11.356 -2.101 -16.896 1.00 96.25 88 ASP A CA 1
ATOM 691 C C . ASP A 1 88 ? 9.995 -1.444 -16.652 1.00 96.25 88 ASP A C 1
ATOM 693 O O . ASP A 1 88 ? 9.796 -0.786 -15.628 1.00 96.25 88 ASP A O 1
ATOM 697 N N . ILE A 1 89 ? 9.027 -1.699 -17.539 1.00 96.50 89 ILE A N 1
ATOM 698 C CA . ILE A 1 89 ? 7.646 -1.229 -17.377 1.00 96.50 89 ILE A CA 1
ATOM 699 C C . ILE A 1 89 ? 7.026 -1.827 -16.113 1.00 96.50 89 ILE A C 1
ATOM 701 O O . ILE A 1 89 ? 6.414 -1.104 -15.326 1.00 96.50 89 ILE A O 1
ATOM 705 N N . LEU A 1 90 ? 7.227 -3.126 -15.866 1.00 96.56 90 LEU A N 1
ATOM 706 C CA . LEU A 1 90 ? 6.775 -3.777 -14.631 1.00 96.56 90 LEU A CA 1
ATOM 707 C C . LEU A 1 90 ? 7.475 -3.217 -13.389 1.00 96.56 90 LEU A C 1
ATOM 709 O O . LEU A 1 90 ? 6.828 -2.988 -12.367 1.00 96.56 90 LEU A O 1
ATOM 713 N N . THR A 1 91 ? 8.784 -2.984 -13.470 1.00 95.69 91 THR A N 1
ATOM 714 C CA . THR A 1 91 ? 9.577 -2.452 -12.355 1.00 95.69 91 THR A CA 1
ATOM 715 C C . THR A 1 91 ? 9.092 -1.058 -11.966 1.00 95.69 91 THR A C 1
ATOM 717 O O . THR A 1 91 ? 8.873 -0.792 -10.784 1.00 95.69 91 THR A O 1
ATOM 720 N N . TYR A 1 92 ? 8.837 -0.200 -12.954 1.00 96.00 92 TYR A N 1
ATOM 721 C CA . TYR A 1 92 ? 8.254 1.121 -12.743 1.00 96.00 92 TYR A CA 1
ATOM 722 C C . TYR A 1 92 ? 6.821 1.051 -12.220 1.00 96.00 92 TYR A C 1
ATOM 724 O O . TYR A 1 92 ? 6.504 1.736 -11.256 1.00 96.00 92 TYR A O 1
ATOM 732 N N . ALA A 1 93 ? 5.972 0.180 -12.772 1.00 95.25 93 ALA A N 1
ATOM 733 C CA . ALA A 1 93 ? 4.595 0.030 -12.304 1.00 95.25 93 ALA A CA 1
ATOM 734 C C . ALA A 1 93 ? 4.507 -0.398 -10.825 1.00 95.25 93 ALA A C 1
ATOM 736 O O . ALA A 1 93 ? 3.562 -0.023 -10.131 1.00 95.25 93 ALA A O 1
ATOM 737 N N . LEU A 1 94 ? 5.480 -1.176 -10.335 1.00 94.38 94 LEU A N 1
ATOM 738 C CA . LEU A 1 94 ? 5.545 -1.627 -8.942 1.00 94.38 94 LEU A CA 1
ATOM 739 C C . LEU A 1 94 ? 6.235 -0.617 -8.015 1.00 94.38 94 LEU A C 1
ATOM 741 O O . LEU A 1 94 ? 5.788 -0.431 -6.882 1.00 94.38 94 LEU A O 1
ATOM 745 N N . PHE A 1 95 ? 7.317 0.021 -8.474 1.00 94.62 95 PHE A N 1
ATOM 746 C CA . PHE A 1 95 ? 8.155 0.905 -7.659 1.00 94.62 95 PHE A CA 1
ATOM 747 C C . PHE A 1 95 ? 8.638 2.142 -8.445 1.00 94.62 95 PHE A C 1
ATOM 749 O O . PHE A 1 95 ? 9.841 2.265 -8.684 1.00 94.62 95 PHE A O 1
ATOM 756 N N . PRO A 1 96 ? 7.760 3.099 -8.809 1.00 91.81 96 PRO A N 1
ATOM 757 C CA . PRO A 1 96 ? 8.093 4.164 -9.764 1.00 91.81 96 PRO A CA 1
ATOM 758 C C . PRO A 1 96 ? 9.365 4.951 -9.411 1.00 91.81 96 PRO A C 1
ATOM 760 O O . PRO A 1 96 ? 10.273 5.077 -10.227 1.00 91.81 96 PRO A O 1
ATOM 763 N N . GLN A 1 97 ? 9.478 5.422 -8.164 1.00 88.44 97 GLN A N 1
ATOM 764 C CA . GLN A 1 97 ? 10.619 6.230 -7.704 1.00 88.44 97 GLN A CA 1
ATOM 765 C C . GLN A 1 97 ? 11.936 5.442 -7.680 1.00 88.44 97 GLN A C 1
ATOM 767 O O . GLN A 1 97 ? 12.983 5.954 -8.068 1.00 88.44 97 GLN A O 1
ATOM 772 N N . VAL A 1 98 ? 11.884 4.184 -7.234 1.00 90.31 98 VAL A N 1
ATOM 773 C CA . VAL A 1 98 ? 13.056 3.297 -7.177 1.00 90.31 98 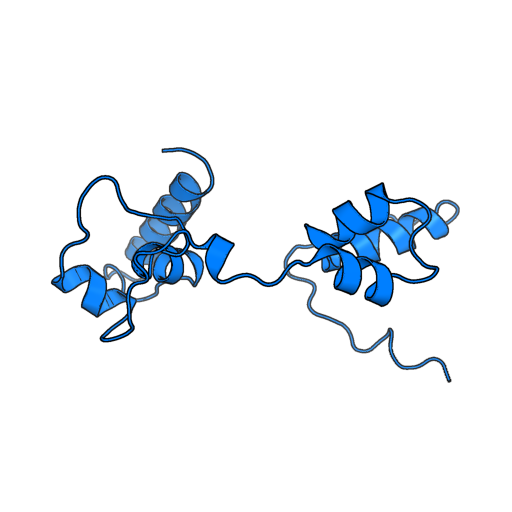VAL A CA 1
ATOM 774 C C . VAL A 1 98 ? 13.501 2.923 -8.588 1.00 90.31 98 VAL A C 1
ATOM 776 O O . VAL A 1 98 ? 14.697 2.900 -8.864 1.00 90.31 98 VAL A O 1
ATOM 779 N N . ALA A 1 99 ? 12.544 2.671 -9.483 1.00 93.12 99 ALA A N 1
ATOM 780 C CA . ALA A 1 99 ? 12.791 2.311 -10.870 1.00 93.12 99 ALA A CA 1
ATOM 781 C C . ALA A 1 99 ? 13.503 3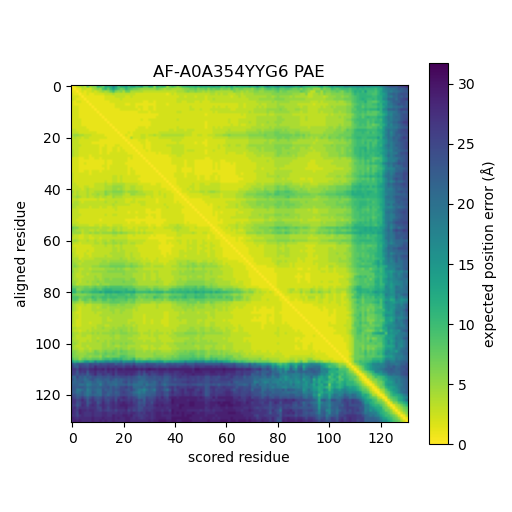.435 -11.630 1.00 93.12 99 ALA A C 1
ATOM 783 O O . ALA A 1 99 ? 14.536 3.179 -12.237 1.00 93.12 99 ALA A O 1
ATOM 784 N N . LEU A 1 100 ? 13.018 4.679 -11.534 1.00 91.19 100 LEU A N 1
ATOM 785 C CA . LEU A 1 100 ? 13.636 5.824 -12.216 1.00 91.19 100 LEU A CA 1
ATOM 786 C C . LEU A 1 100 ? 15.101 6.019 -11.800 1.00 91.19 100 LEU A C 1
ATOM 788 O O . LEU A 1 100 ? 15.979 6.095 -12.659 1.00 91.19 100 LEU A O 1
ATOM 792 N N . LYS A 1 101 ? 15.384 5.986 -10.492 1.00 88.62 101 LYS A N 1
ATOM 793 C CA . LYS A 1 101 ? 16.760 6.062 -9.968 1.00 88.62 101 LYS A CA 1
ATOM 794 C C . LYS A 1 101 ? 17.627 4.894 -10.427 1.00 88.62 101 LYS A C 1
ATOM 796 O O . LYS A 1 101 ? 18.811 5.055 -10.714 1.00 88.62 101 LYS A O 1
ATOM 801 N N . PHE A 1 102 ? 17.045 3.700 -10.492 1.00 90.06 102 PHE A N 1
ATOM 802 C CA . PHE A 1 102 ? 17.741 2.519 -10.979 1.00 90.06 102 PHE A CA 1
ATOM 803 C C . PHE A 1 102 ? 18.065 2.610 -12.478 1.00 90.06 102 PHE A C 1
ATOM 805 O O . PHE A 1 102 ? 19.157 2.214 -12.882 1.00 90.06 102 PHE A O 1
ATOM 812 N N . PHE A 1 103 ? 17.166 3.148 -13.304 1.00 90.62 103 PHE A N 1
ATOM 813 C CA . PHE A 1 103 ? 17.406 3.333 -14.738 1.00 90.62 103 PHE A CA 1
ATOM 814 C C . PHE A 1 103 ? 18.478 4.391 -15.003 1.00 90.62 103 PHE A C 1
ATOM 816 O O . PHE A 1 103 ? 19.370 4.163 -15.821 1.00 90.62 103 PHE A O 1
ATOM 823 N N . GLU A 1 104 ? 18.461 5.492 -14.251 1.00 86.88 104 GLU A N 1
ATOM 824 C CA . GLU A 1 104 ? 19.528 6.495 -14.272 1.00 86.88 104 GLU A CA 1
ATOM 825 C C . GLU A 1 104 ? 20.884 5.868 -13.917 1.00 86.88 104 GLU A C 1
ATOM 827 O O . GLU A 1 104 ? 21.849 5.981 -14.677 1.00 86.88 104 GLU A O 1
ATOM 832 N N . TYR A 1 105 ? 20.944 5.108 -12.818 1.00 86.50 105 TYR A N 1
ATOM 833 C CA . TYR A 1 105 ? 22.141 4.357 -12.441 1.00 86.50 105 TYR A CA 1
ATOM 834 C C . TYR A 1 105 ? 22.605 3.400 -13.544 1.00 86.50 105 TYR A C 1
ATOM 836 O O . TYR A 1 105 ? 23.795 3.336 -13.857 1.00 86.50 105 TYR A O 1
ATOM 844 N N . ARG A 1 106 ? 21.676 2.646 -14.146 1.00 87.62 106 ARG A N 1
ATOM 845 C CA . ARG A 1 106 ? 21.971 1.675 -15.206 1.00 87.62 106 ARG A CA 1
ATOM 846 C C . ARG A 1 106 ? 22.613 2.350 -16.416 1.00 87.62 106 ARG A C 1
ATOM 848 O O . ARG A 1 106 ? 23.600 1.821 -16.930 1.00 87.62 106 ARG A O 1
ATOM 855 N N . LYS A 1 107 ? 22.095 3.511 -16.829 1.00 84.50 107 LYS A N 1
ATOM 856 C CA . LYS A 1 107 ? 22.636 4.328 -17.926 1.00 84.50 107 LYS A CA 1
ATOM 857 C C . LYS A 1 107 ? 24.019 4.894 -17.586 1.00 84.50 107 LYS A C 1
ATOM 859 O O . LYS A 1 107 ? 24.906 4.905 -18.436 1.00 84.50 107 LYS A O 1
ATOM 864 N N . ASN A 1 108 ? 24.225 5.271 -16.326 1.00 83.81 108 ASN A N 1
ATOM 865 C CA . ASN A 1 108 ? 25.450 5.891 -15.824 1.00 83.81 108 ASN A CA 1
ATOM 866 C C . ASN A 1 108 ? 26.476 4.888 -15.269 1.00 83.81 108 ASN A C 1
ATOM 868 O O . ASN A 1 108 ? 27.391 5.291 -14.561 1.00 83.81 108 ASN A O 1
ATOM 872 N N . ARG A 1 109 ? 26.392 3.592 -15.611 1.00 67.56 109 ARG A N 1
ATOM 873 C CA . ARG A 1 109 ? 27.259 2.498 -15.107 1.00 67.56 109 ARG A CA 1
ATOM 874 C C . ARG A 1 109 ? 28.784 2.655 -15.308 1.00 67.56 109 ARG A C 1
ATOM 876 O O . ARG A 1 109 ? 29.530 1.754 -14.928 1.00 67.56 109 ARG A O 1
ATOM 883 N N . GLY A 1 110 ? 29.248 3.762 -15.889 1.00 56.84 110 GLY A N 1
ATOM 884 C CA . GLY A 1 110 ? 30.654 4.184 -15.930 1.00 56.84 110 GLY A CA 1
ATOM 885 C C . GLY A 1 110 ? 31.052 5.248 -14.891 1.00 56.84 110 GLY A C 1
ATOM 886 O O . GLY A 1 110 ? 32.224 5.606 -14.844 1.00 56.84 110 GLY A O 1
ATOM 887 N N . ALA A 1 111 ? 30.118 5.761 -14.086 1.00 58.56 111 ALA A N 1
ATOM 888 C CA . ALA A 1 111 ? 30.364 6.730 -13.018 1.00 58.56 111 ALA A CA 1
ATOM 889 C C . ALA A 1 111 ? 30.563 6.012 -11.670 1.00 58.56 111 ALA A C 1
ATOM 891 O O . ALA A 1 111 ? 29.866 5.046 -11.362 1.00 58.56 111 ALA A O 1
ATOM 892 N N . GLU A 1 112 ? 31.531 6.469 -10.873 1.00 56.59 112 GLU A N 1
ATOM 893 C CA . GLU A 1 112 ? 31.936 5.839 -9.603 1.00 56.59 112 GLU A CA 1
ATOM 894 C C . GLU A 1 112 ? 30.882 5.967 -8.480 1.00 56.59 112 GLU A C 1
ATOM 896 O O . GLU A 1 112 ? 30.971 5.263 -7.472 1.00 56.59 112 GLU A O 1
ATOM 901 N N . ASP A 1 113 ? 29.854 6.798 -8.669 1.00 60.53 113 ASP A N 1
ATOM 902 C CA . ASP A 1 113 ? 28.821 7.071 -7.671 1.00 60.53 113 ASP A CA 1
ATOM 903 C C . ASP A 1 113 ? 27.586 6.178 -7.858 1.00 60.53 113 ASP A C 1
ATOM 905 O O . ASP A 1 113 ? 26.785 6.332 -8.781 1.00 60.53 113 ASP A O 1
ATOM 909 N N . ILE A 1 114 ? 27.413 5.225 -6.939 1.00 60.16 114 ILE A N 1
ATOM 910 C CA . ILE A 1 114 ? 26.194 4.417 -6.821 1.00 60.16 114 ILE A CA 1
ATOM 911 C C . ILE A 1 114 ? 25.129 5.284 -6.126 1.00 60.16 114 ILE A C 1
ATOM 913 O O . ILE A 1 114 ? 25.307 5.601 -4.943 1.00 60.16 114 ILE A O 1
ATOM 917 N N . PRO A 1 115 ? 24.018 5.653 -6.791 1.00 61.56 115 PRO A N 1
ATOM 918 C CA . PRO A 1 115 ? 22.991 6.471 -6.172 1.00 61.56 115 PRO A CA 1
ATOM 919 C C . PRO A 1 115 ? 22.370 5.717 -4.995 1.00 61.56 115 PRO A C 1
ATOM 921 O O . PRO A 1 115 ? 21.937 4.567 -5.112 1.00 61.56 115 PRO A O 1
ATOM 924 N N . GLN A 1 116 ? 22.346 6.370 -3.833 1.00 60.59 116 GLN A N 1
ATOM 925 C CA . GLN A 1 116 ? 21.664 5.857 -2.650 1.00 60.59 116 GLN A CA 1
ATOM 926 C C . GLN A 1 116 ? 20.155 5.998 -2.868 1.00 60.59 116 GLN A C 1
ATOM 928 O O . GLN A 1 116 ? 19.639 7.106 -2.995 1.00 60.59 116 GLN A O 1
ATOM 933 N N . ILE A 1 117 ? 19.446 4.873 -2.934 1.00 58.62 117 ILE A N 1
ATOM 934 C CA . ILE A 1 117 ? 17.991 4.856 -3.102 1.00 58.62 117 ILE A CA 1
ATOM 935 C C . ILE A 1 117 ? 17.355 4.796 -1.710 1.00 58.62 117 ILE A C 1
ATOM 937 O O . ILE A 1 117 ? 17.365 3.743 -1.069 1.00 58.62 117 ILE A O 1
ATOM 941 N N . SER A 1 118 ? 16.800 5.913 -1.234 1.00 53.84 118 SER A N 1
ATOM 942 C CA . SER A 1 118 ? 16.000 5.960 -0.009 1.00 53.84 118 SER A CA 1
ATOM 943 C C . SER A 1 118 ? 14.512 6.004 -0.347 1.00 53.84 118 SER A C 1
ATOM 945 O O . SER A 1 118 ? 14.073 6.695 -1.262 1.00 53.84 118 SER A O 1
ATOM 947 N N . SER A 1 119 ? 13.697 5.307 0.444 1.00 48.22 119 SER A N 1
ATOM 948 C CA . SER A 1 119 ? 12.231 5.332 0.344 1.00 48.22 119 SER A CA 1
ATOM 949 C C . SER A 1 119 ? 11.600 6.685 0.720 1.00 48.22 119 SER A C 1
ATOM 951 O O . SER A 1 119 ? 10.379 6.802 0.719 1.00 48.22 119 SER A O 1
ATOM 953 N N . ILE A 1 120 ? 12.413 7.676 1.105 1.00 50.94 120 ILE A N 1
ATOM 954 C CA . ILE A 1 120 ? 11.998 9.018 1.552 1.00 50.94 120 ILE A CA 1
ATOM 955 C C . ILE A 1 120 ? 12.257 10.072 0.461 1.00 50.94 120 ILE A C 1
ATOM 957 O O . ILE A 1 120 ? 11.863 11.224 0.615 1.00 50.94 120 ILE A O 1
ATOM 961 N N . ASP A 1 121 ? 12.906 9.705 -0.644 1.00 52.03 121 ASP A N 1
ATOM 962 C CA . ASP A 1 121 ? 13.288 10.667 -1.674 1.00 52.03 121 ASP A CA 1
ATOM 963 C C . ASP A 1 121 ? 12.058 11.109 -2.488 1.00 52.03 121 ASP A C 1
ATOM 965 O O . ASP A 1 121 ? 11.711 10.524 -3.513 1.00 52.03 121 ASP A O 1
ATOM 969 N N . THR A 1 122 ? 11.361 12.140 -2.010 1.00 51.28 122 THR A N 1
ATOM 970 C CA . THR A 1 122 ? 10.332 12.859 -2.771 1.00 51.28 122 THR A CA 1
ATOM 971 C C . THR A 1 122 ? 10.966 13.654 -3.907 1.00 51.28 122 THR A C 1
ATOM 973 O O . THR A 1 122 ? 12.075 14.156 -3.733 1.00 51.28 122 THR A O 1
ATOM 976 N N . LEU A 1 123 ? 10.248 13.768 -5.039 1.00 47.31 123 LEU A N 1
ATOM 977 C CA . LEU A 1 123 ? 10.665 14.490 -6.248 1.00 47.31 123 LEU A CA 1
ATOM 978 C C . LEU A 1 123 ? 11.416 15.783 -5.898 1.00 47.31 123 LEU A C 1
ATOM 980 O O . LEU A 1 123 ? 10.819 16.727 -5.383 1.00 47.31 123 LEU A O 1
ATOM 984 N N . GLY A 1 124 ? 12.708 15.818 -6.218 1.00 40.38 124 GLY A N 1
ATOM 985 C CA . GLY A 1 124 ? 13.350 17.072 -6.567 1.00 40.38 124 GLY A CA 1
ATOM 986 C C . GLY A 1 124 ? 12.830 17.470 -7.941 1.00 40.38 124 GLY A C 1
ATOM 987 O O . GLY A 1 124 ? 12.771 16.634 -8.841 1.00 40.38 124 GLY A O 1
ATOM 988 N N . GLU A 1 125 ? 12.433 18.727 -8.084 1.00 40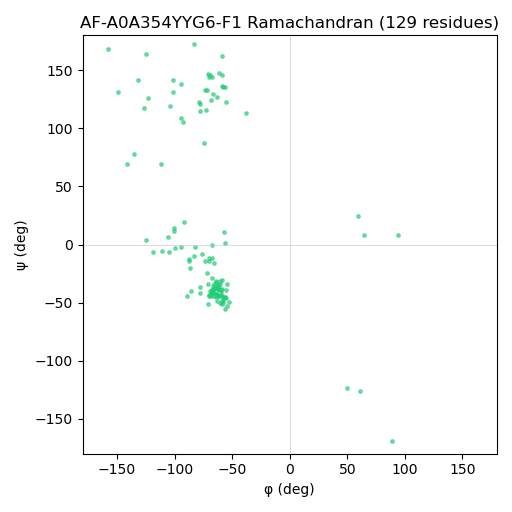.56 125 GLU A N 1
ATOM 989 C CA . GLU A 1 125 ? 11.962 19.390 -9.308 1.00 40.56 125 GLU A CA 1
ATOM 990 C C . GLU A 1 125 ? 12.976 19.356 -10.480 1.00 40.56 125 GLU A C 1
ATOM 992 O O . GLU A 1 125 ? 12.769 20.000 -11.498 1.00 40.56 125 GLU A O 1
ATOM 997 N N . GLU A 1 126 ? 14.054 18.578 -10.392 1.00 48.88 126 GLU A N 1
ATOM 998 C CA . GLU A 1 126 ? 15.209 18.622 -11.297 1.00 48.88 126 GLU A CA 1
ATOM 999 C C . GLU A 1 126 ? 15.027 17.846 -12.612 1.00 48.88 126 GLU A C 1
ATOM 1001 O O . GLU A 1 126 ? 15.912 17.876 -13.456 1.00 48.88 126 GLU A O 1
ATOM 1006 N N . LEU A 1 127 ? 13.895 17.166 -12.827 1.00 43.91 127 LEU A N 1
ATOM 1007 C CA . LEU A 1 127 ? 13.633 16.418 -14.071 1.00 43.91 127 LEU A CA 1
ATOM 1008 C C . LEU A 1 127 ? 12.627 17.099 -15.017 1.00 43.91 127 LEU A C 1
ATOM 1010 O O . LEU A 1 127 ? 12.240 16.492 -16.013 1.00 43.91 127 LEU A O 1
ATOM 1014 N N . LEU A 1 128 ? 12.193 18.332 -14.723 1.00 37.16 128 LEU A N 1
ATOM 1015 C CA . LEU A 1 128 ? 11.310 19.114 -15.606 1.00 37.16 128 LEU A CA 1
ATOM 1016 C C . LEU A 1 128 ? 11.982 20.332 -16.257 1.00 37.16 128 LEU A C 1
ATOM 1018 O O . LEU A 1 128 ? 11.369 20.932 -17.134 1.00 37.16 128 LEU A O 1
ATOM 1022 N N . ASP A 1 129 ? 13.230 20.645 -15.905 1.00 38.56 129 ASP A N 1
ATOM 1023 C CA . ASP A 1 129 ? 13.966 21.784 -16.461 1.00 38.56 129 ASP A CA 1
ATOM 1024 C C . ASP A 1 129 ? 15.141 21.316 -17.335 1.00 38.56 129 ASP A C 1
ATOM 1026 O O . ASP A 1 129 ? 16.304 21.505 -16.993 1.00 38.56 129 ASP A O 1
ATOM 1030 N N . GLU A 1 130 ? 14.840 20.725 -18.490 1.00 40.75 130 GLU A N 1
ATOM 1031 C CA . GLU A 1 130 ? 15.729 20.811 -19.658 1.00 40.75 130 GLU A CA 1
ATOM 1032 C C . GLU A 1 130 ? 14.883 21.115 -20.912 1.00 40.75 130 GLU A C 1
ATOM 1034 O O . GLU A 1 130 ? 14.563 20.227 -21.704 1.00 40.75 130 GLU A O 1
ATOM 1039 N N . GLU A 1 131 ? 14.496 22.392 -21.058 1.00 37.16 131 GLU A N 1
ATOM 1040 C CA . GLU A 1 131 ? 14.259 23.059 -22.356 1.00 37.16 131 GLU A CA 1
ATOM 1041 C C . GLU A 1 131 ? 15.475 23.918 -22.737 1.00 37.16 131 GLU A C 1
ATOM 1043 O O . GLU A 1 131 ? 16.004 24.636 -21.853 1.00 37.16 131 GLU A O 1
#

Nearest PDB structures (foldseek):
  5ks8-assembly1_C  TM=8.937E-01  e=3.364E-09  Methylobacillus flagellatus KT
  5ks8-assembly1_D  TM=8.006E-01  e=1.594E-09  Methylobacillus flagellatus KT
  2nx9-assembly1_A  TM=8.511E-01  e=5.902E-06  Vibrio cholerae
  5ks8-assembly1_F  TM=8.379E-01  e=2.949E-05  Methylobacillus flagellatus KT
  4hnu-assembly1_C  TM=8.693E-01  e=1.855E-04  Staphylococcus aureus